Protein AF-A0A9D2IN42-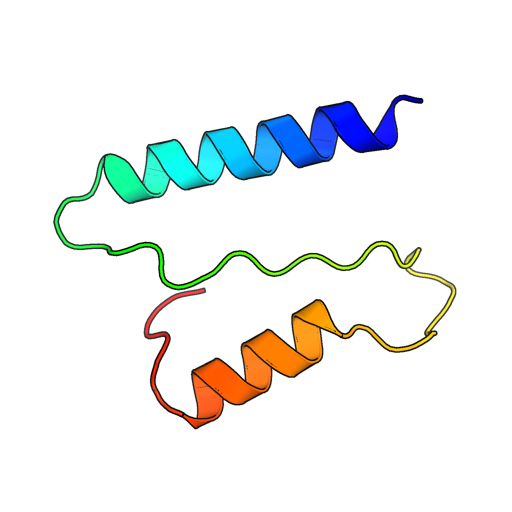F1 (afdb_monomer)

pLDDT: mean 81.84, std 13.88, range [46.94, 95.06]

Solvent-accessible surface area (backbone atoms only — not comparable to full-atom values): 3948 Å² total; per-residue (Å²): 132,64,75,64,54,59,53,50,51,52,52,51,52,52,51,51,57,43,65,74,37,86,92,51,77,92,80,81,86,71,68,64,93,61,56,102,86,52,87,73,70,58,62,25,59,54,50,51,53,51,37,44,76,67,67,70,50,96,78,133

Mean predicted aligned error: 6.67 Å

Foldseek 3Di:
DCVVVVVVVVVVVVVVVQVVDPVHDCPDDFDAPDDPVDPPDRVSVVVVVVCVVVVVDPDD

Radius of gyration: 13.46 Å; Cα contacts (8 Å, |Δi|>4): 27; chains: 1; bounding box: 34×17×38 Å

Structure (mmCIF, N/CA/C/O backbone):
data_AF-A0A9D2IN42-F1
#
_entry.id   AF-A0A9D2IN42-F1
#
loop_
_atom_site.group_PDB
_atom_site.id
_atom_site.type_symbol
_atom_site.label_atom_id
_atom_site.label_alt_id
_atom_site.label_comp_id
_atom_site.label_asym_id
_atom_site.label_entity_id
_atom_site.label_seq_id
_atom_site.pdbx_PDB_ins_code
_atom_site.Cartn_x
_atom_site.Cartn_y
_atom_site.Cartn_z
_atom_site.occupancy
_atom_site.B_iso_or_equiv
_atom_site.auth_seq_id
_atom_site.auth_comp_id
_atom_site.auth_asym_id
_atom_site.auth_atom_id
_atom_site.pdbx_PDB_model_num
ATOM 1 N N . MET A 1 1 ? 21.661 4.090 -13.718 1.00 46.94 1 MET A N 1
ATOM 2 C CA . MET A 1 1 ? 21.122 3.322 -12.568 1.00 46.94 1 MET A CA 1
ATOM 3 C C . MET A 1 1 ? 20.239 4.197 -11.655 1.00 46.94 1 MET A C 1
ATOM 5 O O . MET A 1 1 ? 20.113 3.907 -10.474 1.00 46.94 1 MET A O 1
ATOM 9 N N . GLU A 1 2 ? 19.579 5.238 -12.189 1.00 50.62 2 GLU A N 1
ATOM 10 C CA . GLU A 1 2 ? 18.870 6.255 -11.384 1.00 50.62 2 GLU A CA 1
ATOM 11 C C . GLU A 1 2 ? 17.401 5.925 -11.081 1.00 50.62 2 GLU A C 1
ATOM 13 O O . GLU A 1 2 ? 16.889 6.294 -10.027 1.00 50.62 2 GLU A O 1
ATOM 18 N N . GLN A 1 3 ? 16.743 5.143 -11.943 1.00 51.91 3 GLN A N 1
ATOM 19 C CA . GLN A 1 3 ? 15.329 4.762 -11.791 1.00 51.91 3 GLN A CA 1
ATOM 20 C C . GLN A 1 3 ? 15.037 3.966 -10.502 1.00 51.91 3 GLN A C 1
ATOM 22 O O . GLN A 1 3 ? 13.931 4.016 -9.974 1.00 51.91 3 GLN A O 1
ATOM 27 N N . LYS A 1 4 ? 16.033 3.260 -9.942 1.00 57.09 4 LYS A N 1
ATOM 28 C CA . LYS A 1 4 ? 15.871 2.502 -8.686 1.00 57.09 4 LYS A CA 1
ATOM 29 C C . LYS A 1 4 ? 15.857 3.398 -7.439 1.00 57.09 4 LYS A C 1
ATOM 31 O O . LYS A 1 4 ? 15.300 2.999 -6.422 1.00 57.09 4 LYS A O 1
ATOM 36 N N . SER A 1 5 ? 16.462 4.588 -7.503 1.00 66.75 5 SER A N 1
ATOM 37 C CA . SER A 1 5 ? 16.589 5.489 -6.347 1.00 66.75 5 SER A CA 1
ATOM 38 C C . SER A 1 5 ? 15.299 6.267 -6.090 1.00 66.75 5 SER A C 1
ATOM 40 O O . SER A 1 5 ? 14.834 6.322 -4.953 1.00 66.75 5 SER A O 1
ATOM 42 N N . SER A 1 6 ? 14.674 6.808 -7.141 1.00 78.31 6 SER A N 1
ATOM 43 C CA . SER A 1 6 ? 13.397 7.526 -7.024 1.00 78.31 6 SER A CA 1
ATOM 44 C C . SER A 1 6 ? 12.269 6.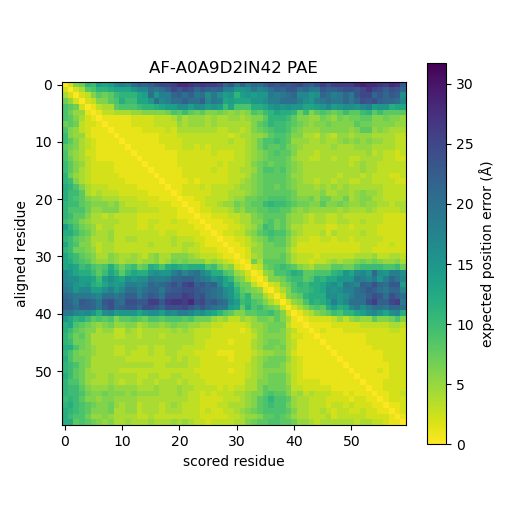609 -6.552 1.00 78.31 6 SER A C 1
ATOM 46 O O . SER A 1 6 ? 11.553 6.970 -5.623 1.00 78.31 6 SER A O 1
ATOM 48 N N . LEU A 1 7 ? 12.168 5.399 -7.111 1.00 79.38 7 LEU A N 1
ATOM 49 C CA . LEU A 1 7 ? 11.151 4.426 -6.710 1.00 79.38 7 LEU A CA 1
ATOM 50 C C . LEU A 1 7 ? 11.317 3.996 -5.247 1.00 79.38 7 LEU A C 1
ATOM 52 O O . LEU A 1 7 ? 10.345 3.961 -4.498 1.00 79.38 7 LEU A O 1
ATOM 56 N N . LYS A 1 8 ? 12.553 3.719 -4.809 1.00 82.31 8 LYS A N 1
ATOM 57 C CA . LYS A 1 8 ? 12.821 3.355 -3.411 1.00 82.31 8 LYS A CA 1
ATOM 58 C C . LYS A 1 8 ? 12.420 4.479 -2.450 1.00 82.31 8 LYS A C 1
ATOM 60 O O . LYS A 1 8 ? 11.765 4.202 -1.451 1.00 82.31 8 LYS A O 1
ATOM 65 N N . LYS A 1 9 ? 12.750 5.732 -2.785 1.00 86.81 9 LYS A N 1
ATOM 66 C CA . LYS A 1 9 ? 12.356 6.910 -1.994 1.00 86.81 9 LYS A CA 1
ATOM 67 C C . LYS A 1 9 ? 10.840 7.084 -1.927 1.00 86.81 9 LYS A C 1
ATOM 69 O O . LYS A 1 9 ? 10.317 7.387 -0.864 1.00 86.81 9 LYS A O 1
ATOM 74 N N . GLN A 1 10 ? 10.135 6.875 -3.040 1.00 83.88 10 GLN A N 1
ATOM 75 C CA . GLN A 1 10 ? 8.671 6.943 -3.072 1.00 83.88 10 GLN A CA 1
ATOM 76 C C . GLN A 1 10 ? 8.042 5.876 -2.169 1.00 83.88 10 GLN A C 1
ATOM 78 O O . GLN A 1 10 ? 7.171 6.196 -1.365 1.00 83.88 10 GLN A O 1
ATOM 83 N N . ILE A 1 11 ? 8.519 4.631 -2.249 1.00 85.56 11 ILE A N 1
ATOM 84 C CA . ILE A 1 11 ? 8.037 3.537 -1.393 1.00 85.56 11 ILE A CA 1
ATOM 85 C C . ILE A 1 11 ? 8.277 3.859 0.085 1.00 85.56 11 ILE A C 1
ATOM 87 O O . ILE A 1 11 ? 7.378 3.686 0.903 1.00 85.56 11 ILE A O 1
ATOM 91 N N . GLU A 1 12 ? 9.472 4.335 0.432 1.00 88.88 12 GLU A N 1
ATOM 92 C CA . GLU A 1 12 ? 9.832 4.680 1.809 1.00 88.88 12 GLU A CA 1
ATOM 93 C C . GLU A 1 12 ? 8.9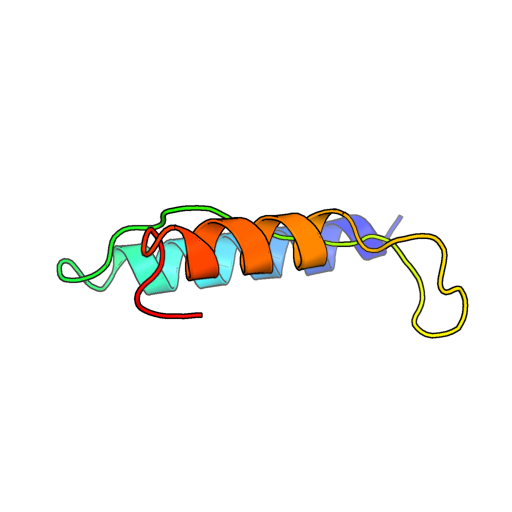67 5.821 2.358 1.00 88.88 12 GLU A C 1
ATOM 95 O O . GLU A 1 12 ? 8.367 5.669 3.422 1.00 88.88 12 GLU A O 1
ATOM 100 N N . PHE A 1 13 ? 8.802 6.899 1.586 1.00 91.31 13 PHE A N 1
ATOM 101 C CA . PHE A 1 13 ? 7.959 8.034 1.960 1.00 91.31 13 PHE A CA 1
ATOM 102 C C . PHE A 1 13 ? 6.512 7.613 2.246 1.00 91.31 13 PHE A C 1
ATOM 104 O O . PHE A 1 13 ? 5.971 7.941 3.302 1.00 91.31 13 PHE A O 1
ATOM 111 N N . TYR A 1 14 ? 5.884 6.858 1.338 1.00 89.50 14 TYR A N 1
ATOM 112 C CA . TYR A 1 14 ? 4.495 6.432 1.530 1.00 89.50 14 TYR A CA 1
ATOM 113 C C . TYR A 1 14 ? 4.349 5.399 2.644 1.00 89.50 14 TYR A C 1
ATOM 115 O O . TYR A 1 14 ? 3.355 5.428 3.370 1.00 89.50 14 TYR A O 1
ATOM 123 N N . ARG A 1 15 ? 5.346 4.528 2.839 1.00 89.12 15 ARG A N 1
ATOM 124 C CA . ARG A 1 15 ? 5.349 3.595 3.968 1.00 89.12 15 ARG A CA 1
ATOM 125 C C . ARG A 1 15 ? 5.347 4.344 5.296 1.00 89.12 15 ARG A C 1
ATOM 127 O O . ARG A 1 15 ? 4.526 4.032 6.152 1.00 89.12 15 ARG A O 1
ATOM 134 N N . GLU A 1 16 ? 6.215 5.340 5.453 1.00 92.00 16 GLU A N 1
ATOM 135 C CA . GLU A 1 16 ? 6.235 6.174 6.657 1.00 92.00 16 GLU A CA 1
ATOM 136 C C . GLU A 1 16 ? 4.946 6.978 6.823 1.00 92.00 16 GLU A C 1
ATOM 138 O O . GLU A 1 16 ? 4.412 7.062 7.925 1.00 92.00 16 GLU A O 1
ATOM 143 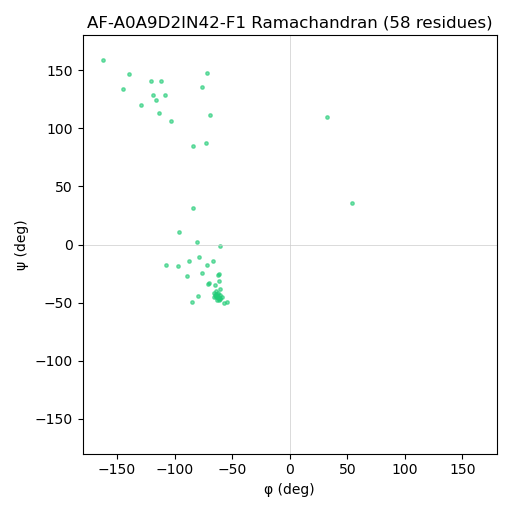N N . TYR A 1 17 ? 4.432 7.562 5.739 1.00 92.44 17 TYR A N 1
ATOM 144 C CA . TYR A 1 17 ? 3.202 8.347 5.770 1.00 92.44 17 TYR A CA 1
ATOM 145 C C . TYR A 1 17 ? 2.008 7.520 6.264 1.00 92.44 17 TYR A C 1
ATOM 147 O O . TYR A 1 17 ? 1.277 7.969 7.145 1.00 92.44 17 TYR A O 1
ATOM 155 N N . ILE A 1 18 ? 1.862 6.289 5.765 1.00 91.44 18 ILE A N 1
ATOM 156 C CA . ILE A 1 18 ? 0.816 5.361 6.210 1.00 91.44 18 ILE A CA 1
ATOM 157 C C . ILE A 1 18 ? 1.048 4.950 7.666 1.00 91.44 18 ILE A C 1
ATOM 159 O O . ILE A 1 18 ? 0.118 4.997 8.461 1.00 91.44 18 ILE A O 1
ATOM 163 N N . GLN A 1 19 ? 2.286 4.617 8.046 1.00 89.75 19 GLN A N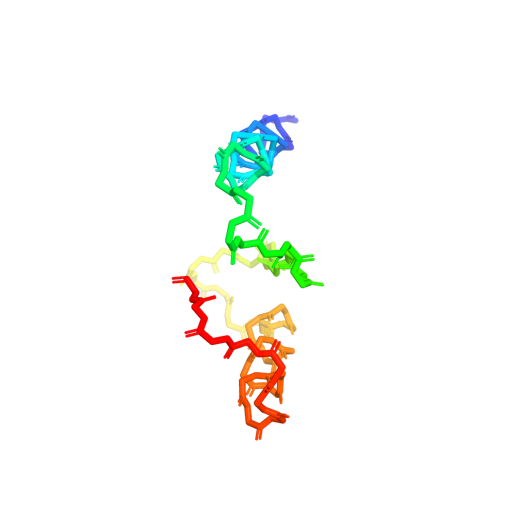 1
ATOM 164 C CA . GLN A 1 19 ? 2.620 4.215 9.419 1.00 89.75 19 GLN A CA 1
ATOM 165 C C . GLN A 1 19 ? 2.374 5.312 10.464 1.00 89.75 19 GLN A C 1
ATOM 167 O O . GLN A 1 19 ? 2.134 4.998 11.628 1.00 89.75 19 GLN A O 1
ATOM 172 N N . ARG A 1 20 ? 2.416 6.592 10.075 1.00 94.38 20 ARG A N 1
ATOM 173 C CA . ARG A 1 20 ? 2.093 7.715 10.970 1.00 94.38 20 ARG A CA 1
ATOM 174 C C . ARG A 1 20 ? 0.600 7.814 11.289 1.00 94.38 20 ARG A C 1
ATOM 176 O O . ARG A 1 20 ? 0.251 8.477 12.263 1.00 94.38 20 ARG A O 1
ATOM 183 N N . ASN A 1 21 ? -0.270 7.173 10.509 1.00 92.38 21 ASN A N 1
ATOM 184 C CA . ASN A 1 21 ? -1.698 7.104 10.791 1.00 92.38 21 ASN A CA 1
ATOM 185 C C . ASN A 1 21 ? -2.060 5.720 11.363 1.00 92.38 21 ASN A C 1
ATOM 187 O O . ASN A 1 21 ? -2.152 4.759 10.603 1.00 92.38 21 ASN A O 1
ATOM 191 N N . PRO A 1 22 ? -2.337 5.594 12.674 1.00 91.56 22 PRO A N 1
ATOM 192 C CA . PRO A 1 22 ? -2.659 4.303 13.288 1.00 91.56 22 PRO A CA 1
ATOM 193 C C . PRO A 1 22 ? -3.993 3.711 12.807 1.00 91.56 22 PRO A C 1
ATOM 195 O O . PRO A 1 22 ? -4.253 2.535 13.037 1.00 91.56 22 PRO A O 1
ATOM 198 N N . SER A 1 23 ? -4.838 4.505 12.138 1.00 93.88 23 SER A N 1
ATOM 199 C CA . SER A 1 23 ? -6.093 4.027 11.544 1.00 93.88 23 SER A CA 1
ATOM 200 C C . SER A 1 23 ? -5.876 3.301 10.217 1.00 93.88 23 SER A C 1
ATOM 202 O O . SER A 1 23 ? -6.819 2.726 9.677 1.00 93.88 23 SER A O 1
ATOM 204 N N . TRP A 1 24 ? -4.671 3.372 9.645 1.00 93.25 24 TRP A N 1
ATOM 205 C CA . TRP A 1 24 ? -4.354 2.791 8.349 1.00 93.25 24 TRP A CA 1
ATOM 206 C C . TRP A 1 24 ? -3.384 1.625 8.499 1.00 93.25 24 TRP A C 1
ATOM 208 O O . TRP A 1 24 ? -2.417 1.673 9.256 1.00 93.25 24 TRP A O 1
ATOM 218 N N . GLN A 1 25 ? -3.618 0.582 7.709 1.00 91.25 25 GLN A N 1
ATOM 219 C CA . GLN A 1 25 ? -2.720 -0.555 7.590 1.00 91.25 25 GLN A CA 1
ATOM 220 C C . GLN A 1 25 ? -2.245 -0.659 6.144 1.00 91.25 25 GLN A C 1
ATOM 222 O O . GLN A 1 25 ? -3.049 -0.693 5.214 1.00 91.25 25 GLN A O 1
ATOM 227 N N . LEU A 1 26 ? -0.929 -0.749 5.946 1.00 90.00 26 LEU A N 1
ATOM 228 C CA . LEU A 1 26 ? -0.376 -1.024 4.624 1.00 90.00 26 LEU A CA 1
ATOM 229 C C . LEU A 1 26 ? -0.701 -2.472 4.227 1.00 90.00 26 LEU A C 1
ATOM 231 O O . LEU A 1 26 ? -0.163 -3.410 4.813 1.00 90.00 26 LEU A O 1
ATOM 235 N N . VAL A 1 27 ? -1.567 -2.644 3.226 1.00 89.62 27 VAL A N 1
ATOM 236 C CA . VAL A 1 27 ? -1.974 -3.966 2.717 1.00 89.62 27 VAL A CA 1
ATOM 237 C C . VAL A 1 27 ? -0.979 -4.491 1.682 1.00 89.62 27 VAL A C 1
ATOM 239 O O . VAL A 1 27 ? -0.520 -5.627 1.782 1.00 89.62 27 VAL A O 1
ATOM 242 N N . ALA A 1 28 ? -0.626 -3.667 0.694 1.00 87.69 28 ALA A N 1
ATOM 243 C CA . ALA A 1 28 ? 0.323 -4.008 -0.361 1.00 87.69 28 ALA A CA 1
ATOM 244 C C . ALA A 1 28 ? 0.844 -2.742 -1.059 1.00 87.69 28 ALA A C 1
ATOM 246 O O . ALA A 1 28 ? 0.201 -1.696 -1.025 1.00 87.69 28 ALA A O 1
ATOM 247 N N . ALA A 1 29 ? 1.997 -2.855 -1.721 1.00 86.94 29 ALA A N 1
ATOM 248 C CA . ALA A 1 29 ? 2.522 -1.835 -2.624 1.00 86.94 29 ALA A CA 1
ATOM 249 C C . ALA A 1 29 ? 2.591 -2.410 -4.045 1.00 86.94 29 ALA A C 1
ATOM 251 O O . ALA A 1 29 ? 3.230 -3.440 -4.266 1.00 86.94 29 ALA A O 1
ATOM 252 N N . TYR A 1 30 ? 1.947 -1.741 -5.002 1.00 87.00 30 TYR A N 1
ATOM 253 C CA . TYR A 1 30 ? 1.890 -2.165 -6.402 1.00 87.00 30 TYR A CA 1
ATOM 254 C C . TYR A 1 30 ? 2.751 -1.243 -7.260 1.00 87.00 30 TYR A C 1
ATOM 256 O O . TYR A 1 30 ? 2.605 -0.024 -7.205 1.00 87.00 30 TYR A O 1
ATOM 264 N N . PHE A 1 31 ? 3.638 -1.813 -8.073 1.00 81.19 31 PHE A N 1
ATOM 265 C CA . PHE A 1 31 ? 4.460 -1.050 -9.007 1.00 81.19 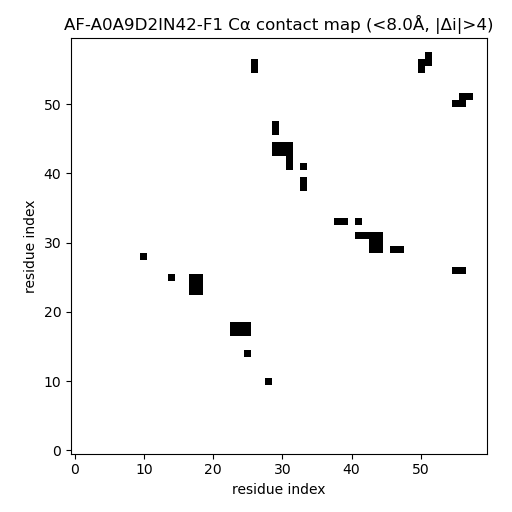31 PHE A CA 1
ATOM 266 C C . PHE A 1 31 ? 4.576 -1.786 -10.341 1.00 81.19 31 PHE A C 1
ATOM 268 O O . PHE A 1 31 ? 4.604 -3.015 -10.386 1.00 81.19 31 PHE A O 1
ATOM 275 N N . ASP A 1 32 ? 4.660 -1.020 -11.425 1.00 82.25 32 ASP A N 1
ATOM 276 C CA . ASP A 1 32 ? 4.940 -1.519 -12.768 1.00 82.25 32 ASP A CA 1
ATOM 277 C C . ASP A 1 32 ? 6.224 -0.853 -13.272 1.00 82.25 32 ASP A C 1
ATOM 279 O O . ASP A 1 32 ? 6.438 0.338 -13.057 1.00 82.25 32 ASP A O 1
ATOM 283 N N . THR A 1 33 ? 7.077 -1.604 -13.966 1.00 70.31 33 THR A N 1
ATOM 284 C CA . THR A 1 33 ? 8.313 -1.079 -14.579 1.00 70.31 33 THR A CA 1
ATOM 285 C C . THR A 1 33 ? 8.134 -0.712 -16.056 1.00 70.31 33 THR A C 1
ATOM 287 O O . THR A 1 33 ? 9.119 -0.493 -16.758 1.00 70.31 33 THR A O 1
ATOM 290 N N . ALA A 1 34 ? 6.893 -0.690 -16.550 1.00 63.81 34 ALA A N 1
ATOM 291 C CA . ALA A 1 34 ? 6.585 -0.377 -17.941 1.00 63.81 34 ALA A CA 1
ATOM 292 C C . ALA A 1 34 ? 6.696 1.135 -18.198 1.00 63.81 34 ALA A C 1
ATOM 294 O O . ALA A 1 34 ? 6.203 1.948 -17.413 1.00 63.81 34 ALA A O 1
ATOM 295 N N . SER A 1 35 ? 7.328 1.524 -19.308 1.00 60.81 35 SER A N 1
ATOM 296 C CA . SER A 1 35 ? 7.265 2.906 -19.788 1.00 60.81 35 SER A CA 1
ATOM 297 C C . SER A 1 35 ? 5.868 3.178 -20.355 1.00 60.81 35 SER A C 1
ATOM 299 O O . SER A 1 35 ? 5.247 2.284 -20.925 1.00 60.81 35 SER A O 1
ATOM 301 N N . GLY A 1 36 ? 5.365 4.413 -20.241 1.00 54.31 36 GLY A N 1
ATOM 302 C CA . GLY A 1 36 ? 4.004 4.785 -20.674 1.00 54.31 36 GLY A CA 1
ATOM 303 C C . GLY A 1 36 ? 3.688 4.581 -22.167 1.00 54.31 36 GLY A C 1
ATOM 304 O O . GLY A 1 36 ? 2.568 4.853 -22.583 1.00 54.31 36 GLY A O 1
ATOM 305 N N . LEU A 1 37 ? 4.655 4.109 -22.962 1.00 57.31 37 LEU A N 1
ATOM 306 C CA . LEU A 1 37 ? 4.542 3.846 -24.398 1.00 57.31 37 LEU A CA 1
ATOM 307 C C . LEU A 1 37 ? 4.504 2.352 -24.750 1.00 57.31 37 LEU A C 1
ATOM 309 O O . LEU A 1 37 ? 4.081 2.015 -25.853 1.00 57.31 37 LEU A O 1
ATOM 313 N N . GLN A 1 38 ? 4.926 1.453 -23.854 1.00 55.28 38 GLN A N 1
ATOM 314 C CA . GLN A 1 38 ? 4.840 0.013 -24.092 1.00 55.28 38 GLN A CA 1
ATOM 315 C C . GLN A 1 38 ? 3.842 -0.610 -23.111 1.00 55.28 38 GLN A C 1
ATOM 317 O O . GLN A 1 38 ? 4.021 -0.621 -21.897 1.00 55.28 38 GLN A O 1
ATOM 322 N N . SER A 1 39 ? 2.737 -1.096 -23.669 1.00 54.72 39 SER A N 1
ATOM 323 C CA . SER A 1 39 ? 1.594 -1.711 -22.989 1.00 54.72 39 SER A CA 1
ATOM 324 C C . SER A 1 39 ? 1.803 -3.203 -22.704 1.00 54.72 39 SER A C 1
ATOM 326 O O . SER A 1 39 ? 0.858 -3.994 -22.692 1.00 54.72 39 SER A O 1
ATOM 328 N N . ASN A 1 40 ? 3.042 -3.622 -22.465 1.00 58.06 40 ASN A N 1
ATOM 329 C CA . ASN A 1 40 ? 3.372 -4.973 -22.033 1.00 58.06 40 ASN A CA 1
ATOM 330 C C . ASN A 1 40 ? 2.937 -5.130 -20.571 1.00 58.06 40 ASN A C 1
ATOM 332 O O . ASN A 1 40 ? 3.694 -4.839 -19.658 1.00 58.06 40 ASN A O 1
ATOM 336 N N . HIS A 1 41 ? 1.664 -5.526 -20.433 1.00 68.56 41 HIS A N 1
ATOM 337 C CA . HIS A 1 41 ? 0.932 -6.034 -19.272 1.00 68.56 41 HIS A CA 1
ATOM 338 C C . HIS A 1 41 ? 1.393 -5.452 -17.933 1.00 68.56 41 HIS A C 1
ATOM 340 O O . HIS A 1 41 ? 2.461 -5.790 -17.459 1.00 68.56 41 HIS A O 1
ATOM 346 N N . ARG A 1 42 ? 0.574 -4.606 -17.301 1.00 78.94 42 ARG A N 1
ATOM 347 C CA . ARG A 1 42 ? 0.837 -3.995 -15.988 1.00 78.94 42 ARG A CA 1
ATOM 348 C C . ARG A 1 42 ? 0.430 -4.946 -14.844 1.00 78.94 42 ARG A C 1
ATOM 350 O O . ARG A 1 42 ? -0.723 -4.860 -14.405 1.00 78.94 42 ARG A O 1
ATOM 357 N N . PRO A 1 43 ? 1.273 -5.902 -14.392 1.00 84.19 43 PRO A N 1
ATOM 358 C CA . PRO A 1 43 ? 0.860 -6.899 -13.407 1.00 84.19 43 PRO A CA 1
ATOM 359 C C . PRO A 1 43 ? 0.520 -6.270 -12.055 1.00 84.19 43 PRO A C 1
ATOM 361 O O . PRO A 1 43 ? -0.415 -6.729 -11.401 1.00 84.19 43 PRO A O 1
ATOM 364 N N . GLY A 1 44 ? 1.225 -5.207 -11.652 1.00 87.31 44 GLY A N 1
ATOM 365 C CA . GLY A 1 44 ? 0.975 -4.518 -10.390 1.00 87.31 44 GLY A CA 1
ATOM 366 C C . GLY A 1 44 ? -0.412 -3.887 -10.389 1.00 87.31 44 GLY A C 1
ATOM 367 O O . GLY A 1 44 ? -1.188 -4.088 -9.456 1.00 87.31 44 GLY A O 1
ATOM 368 N N . TYR A 1 45 ? -0.769 -3.214 -11.484 1.00 87.50 45 TYR A N 1
ATOM 369 C CA . TYR A 1 45 ? -2.105 -2.645 -11.655 1.00 87.50 45 TYR A CA 1
ATOM 370 C C . TYR A 1 45 ? -3.215 -3.709 -11.668 1.00 87.50 45 TYR A C 1
ATOM 372 O O . TYR A 1 45 ? -4.247 -3.534 -11.019 1.00 87.50 45 TYR A O 1
ATOM 380 N N . GLN A 1 46 ? -3.015 -4.834 -12.363 1.00 89.38 46 GLN A N 1
ATOM 381 C CA . GLN A 1 46 ? -4.005 -5.919 -12.380 1.00 89.38 46 GLN A CA 1
ATOM 382 C C . GLN A 1 46 ? -4.193 -6.546 -10.993 1.00 89.38 46 GLN A C 1
ATOM 384 O O . GLN A 1 46 ? -5.327 -6.820 -10.596 1.00 89.38 46 GLN A O 1
ATOM 389 N N . GLN A 1 47 ? -3.109 -6.735 -10.237 1.00 90.56 47 GLN A N 1
ATOM 390 C CA . GLN A 1 47 ? -3.182 -7.249 -8.872 1.00 90.56 47 GLN A CA 1
ATOM 391 C C . GLN A 1 47 ? -3.924 -6.276 -7.942 1.00 90.56 47 GLN A C 1
ATOM 393 O O . GLN A 1 47 ? -4.807 -6.709 -7.201 1.00 90.56 47 GLN A O 1
ATOM 398 N N . MET A 1 48 ? -3.648 -4.971 -8.042 1.00 92.31 48 MET A N 1
ATOM 399 C CA . MET A 1 48 ? -4.376 -3.935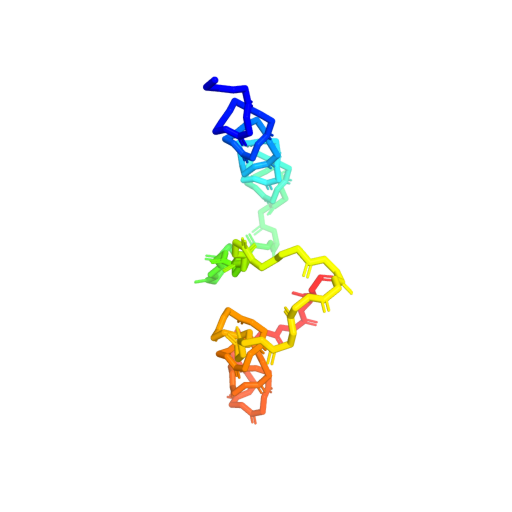 -7.302 1.00 92.31 48 MET A CA 1
ATOM 400 C C . MET A 1 48 ? -5.888 -4.031 -7.551 1.00 92.31 48 MET A C 1
ATOM 402 O O . MET A 1 48 ? -6.669 -4.109 -6.607 1.00 92.31 48 MET A O 1
ATOM 406 N N . LEU A 1 49 ? -6.313 -4.118 -8.819 1.00 91.62 49 LEU A N 1
ATOM 407 C CA . LEU A 1 49 ? -7.731 -4.258 -9.169 1.00 91.62 49 LEU A CA 1
ATOM 408 C C . LEU A 1 49 ? -8.362 -5.527 -8.583 1.00 91.62 49 LEU A C 1
ATOM 410 O O . LEU A 1 49 ? -9.519 -5.502 -8.160 1.00 91.62 49 LEU A O 1
ATOM 414 N N . GLN A 1 50 ? -7.633 -6.645 -8.562 1.00 93.31 50 GLN A N 1
ATOM 415 C CA . GLN A 1 50 ? -8.127 -7.880 -7.953 1.00 93.31 50 GLN A CA 1
ATOM 416 C C . GLN A 1 50 ? -8.303 -7.745 -6.441 1.00 93.31 50 GLN A C 1
ATOM 418 O O . GLN A 1 50 ? -9.307 -8.220 -5.909 1.00 93.31 50 GLN A O 1
ATOM 423 N N . ASP A 1 51 ? -7.365 -7.104 -5.749 1.00 93.50 51 ASP A N 1
ATOM 424 C CA . ASP A 1 51 ? -7.455 -6.911 -4.303 1.00 93.50 51 ASP A CA 1
ATOM 425 C C . ASP A 1 51 ? -8.554 -5.896 -3.930 1.00 93.50 51 ASP A C 1
ATOM 427 O O . ASP A 1 51 ? -9.295 -6.141 -2.974 1.00 93.50 51 ASP A O 1
ATOM 431 N N . CYS A 1 52 ? -8.792 -4.866 -4.754 1.00 92.75 52 CYS A N 1
ATOM 432 C CA . CYS A 1 52 ? -9.977 -4.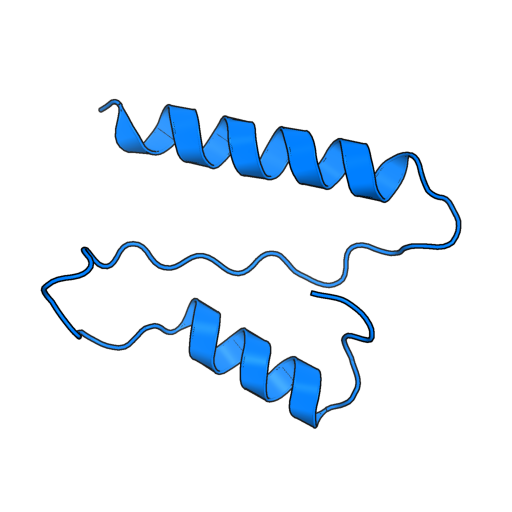003 -4.646 1.00 92.75 52 CYS A CA 1
ATOM 433 C C . CYS A 1 52 ? -11.283 -4.788 -4.830 1.00 92.75 52 CYS A C 1
ATOM 435 O O . CYS A 1 52 ? -12.199 -4.673 -4.019 1.00 92.75 52 CYS A O 1
ATOM 437 N N . ARG A 1 53 ? -11.375 -5.640 -5.862 1.00 93.62 53 ARG A N 1
ATOM 438 C CA . ARG A 1 53 ? -12.563 -6.487 -6.100 1.00 93.62 53 ARG A CA 1
ATOM 439 C C . ARG A 1 53 ? -12.824 -7.462 -4.951 1.00 93.62 53 ARG A C 1
ATOM 441 O O . ARG A 1 53 ? -13.977 -7.775 -4.670 1.00 93.62 53 ARG A O 1
ATOM 448 N N . LYS A 1 54 ? -11.768 -7.915 -4.270 1.00 95.06 54 LYS A N 1
ATOM 449 C CA . LYS A 1 54 ? -11.841 -8.757 -3.065 1.00 95.06 54 LYS A CA 1
ATOM 450 C C . LYS A 1 54 ? -12.121 -7.962 -1.782 1.00 95.06 54 LYS A C 1
ATOM 452 O O . LYS A 1 54 ? -12.156 -8.577 -0.722 1.00 95.06 54 LYS A O 1
ATOM 457 N N . LYS A 1 55 ? -12.317 -6.638 -1.868 1.00 92.38 55 LYS A N 1
ATOM 458 C CA . LYS A 1 55 ? -12.521 -5.725 -0.729 1.00 92.38 55 LYS A CA 1
ATOM 459 C C . LYS A 1 55 ? -11.407 -5.811 0.320 1.00 92.38 55 LYS A C 1
ATOM 461 O O . LYS A 1 55 ? -11.662 -5.731 1.513 1.00 92.38 55 LYS A O 1
ATOM 466 N N . LYS A 1 56 ? -10.168 -6.025 -0.130 1.00 91.94 56 LYS A N 1
ATOM 467 C CA . LYS A 1 56 ? -8.989 -6.028 0.749 1.00 91.94 56 LYS A CA 1
ATOM 468 C C . LYS A 1 56 ? -8.388 -4.638 0.945 1.00 91.94 56 LYS A C 1
ATOM 470 O O . LYS A 1 56 ? -7.511 -4.483 1.783 1.00 91.94 56 LYS A O 1
ATOM 475 N N . ILE A 1 57 ? -8.784 -3.683 0.107 1.00 91.62 57 ILE A N 1
ATOM 476 C CA . ILE A 1 57 ? -8.244 -2.328 0.059 1.00 91.62 57 ILE A CA 1
ATOM 477 C C . ILE A 1 57 ? -9.425 -1.370 0.098 1.00 91.62 57 ILE A C 1
ATOM 479 O O . ILE A 1 57 ? -10.265 -1.398 -0.803 1.00 91.62 57 ILE A O 1
ATOM 483 N N . ASP A 1 58 ? -9.446 -0.519 1.116 1.00 90.81 58 ASP A N 1
ATOM 484 C CA . ASP A 1 58 ? -10.461 0.521 1.288 1.00 90.81 58 ASP A CA 1
ATOM 485 C C . ASP A 1 58 ? -9.989 1.889 0.759 1.00 90.81 58 ASP A C 1
ATOM 487 O O . ASP A 1 58 ? -10.809 2.765 0.492 1.00 90.81 58 ASP A O 1
ATOM 491 N N . LEU A 1 59 ? -8.672 2.065 0.577 1.00 87.56 59 LEU A N 1
ATOM 492 C CA . LEU A 1 59 ? -8.030 3.310 0.145 1.00 87.56 59 LEU A CA 1
ATOM 493 C C . LEU A 1 59 ? -6.815 3.021 -0.759 1.00 87.56 59 LEU A C 1
ATOM 495 O O . LEU A 1 59 ? -5.997 2.166 -0.416 1.00 87.56 59 LEU A O 1
ATOM 499 N N . ILE A 1 60 ? -6.704 3.732 -1.889 1.00 87.62 60 ILE A N 1
ATOM 500 C CA . ILE A 1 60 ? -5.553 3.715 -2.820 1.00 87.6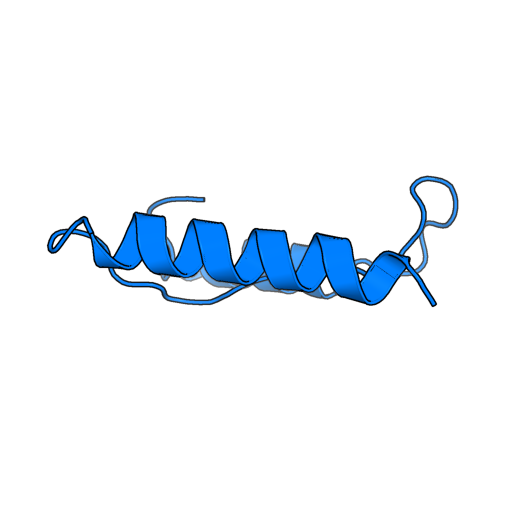2 60 ILE A CA 1
ATOM 501 C C . ILE A 1 60 ? -4.870 5.079 -2.796 1.00 87.62 60 ILE A C 1
ATOM 503 O O . ILE A 1 60 ? -5.607 6.086 -2.901 1.00 87.62 60 ILE A O 1
#

Sequence (60 aa):
MEQKSSLKKQIEFYREYIQRNPSWQLVAAYFDTASGLQSNHRPGYQQMLQDCRKKKIDLI

Secondary structure (DSSP, 8-state):
--HHHHHHHHHHHHHHHHHT-TT------------TT--S--HHHHHHHHHHHTT--S--